Protein AF-A0A7S2XG65-F1 (afdb_monomer_lite)

Foldseek 3Di:
DDDDDDDDCDVVVDCVVVVPPADLVNVLVVCCDPPNVDHSVVLVVLVVVQVVVVVVVCVVVVVVVCVVPDDDPPPDDWDKDWDWDQDPNSHIDTPDIDTD

Structure (mmCIF, N/CA/C/O backbone):
data_AF-A0A7S2XG65-F1
#
_entry.id   AF-A0A7S2XG65-F1
#
loop_
_atom_site.group_PDB
_atom_site.id
_atom_site.type_symbol
_atom_site.label_atom_id
_atom_site.label_alt_id
_atom_site.label_comp_id
_atom_site.label_asym_id
_atom_site.label_entity_id
_atom_site.label_seq_id
_atom_site.pdbx_PDB_ins_code
_atom_site.Cartn_x
_atom_site.Cartn_y
_atom_site.Cartn_z
_atom_site.occupancy
_atom_site.B_iso_or_equiv
_atom_site.auth_seq_id
_atom_site.auth_comp_id
_atom_site.auth_asym_id
_atom_site.auth_atom_id
_atom_site.pdbx_PDB_model_num
ATOM 1 N N . PHE A 1 1 ? -30.204 -1.059 -10.608 1.00 38.59 1 PHE A N 1
ATOM 2 C CA . PHE A 1 1 ? -29.196 -1.905 -9.940 1.00 38.59 1 PHE A CA 1
ATOM 3 C C . PHE A 1 1 ? -28.565 -1.087 -8.827 1.00 38.59 1 PHE A C 1
ATOM 5 O O . PHE A 1 1 ? -28.314 0.080 -9.075 1.00 38.59 1 PHE A O 1
ATOM 12 N N . LEU A 1 2 ? -28.327 -1.700 -7.661 1.00 45.59 2 LEU A N 1
ATOM 13 C CA . LEU A 1 2 ? -27.707 -1.144 -6.438 1.00 45.59 2 LEU A CA 1
ATOM 14 C C . LEU A 1 2 ? -28.693 -0.635 -5.371 1.00 45.59 2 LEU A C 1
ATOM 16 O O . LEU A 1 2 ? -28.824 0.552 -5.104 1.00 45.59 2 LEU A O 1
ATOM 20 N N . GLY A 1 3 ? -29.353 -1.602 -4.730 1.00 47.50 3 GLY A N 1
ATOM 21 C CA . GLY A 1 3 ? -29.788 -1.503 -3.341 1.00 47.50 3 GLY A CA 1
ATOM 22 C C . GLY A 1 3 ? -28.873 -2.380 -2.483 1.00 47.50 3 GLY A C 1
ATOM 23 O O . GLY A 1 3 ? -28.858 -3.595 -2.677 1.00 47.50 3 GLY A O 1
ATOM 24 N N . LYS A 1 4 ? -28.073 -1.735 -1.628 1.00 46.50 4 LYS A N 1
ATOM 25 C CA . LYS A 1 4 ? -27.334 -2.180 -0.424 1.00 46.50 4 LYS A CA 1
ATOM 26 C C . LYS A 1 4 ? -26.232 -1.144 -0.176 1.00 46.50 4 LYS A C 1
ATOM 28 O O . LYS A 1 4 ? -25.727 -0.567 -1.129 1.00 46.50 4 LYS A O 1
ATOM 33 N N . ASP A 1 5 ? -25.919 -0.867 1.081 1.00 59.06 5 ASP A N 1
ATOM 34 C CA . ASP A 1 5 ? -25.043 0.222 1.528 1.00 59.06 5 ASP A CA 1
ATOM 35 C C . ASP A 1 5 ? -23.592 0.088 1.020 1.00 59.06 5 ASP A C 1
ATOM 37 O O . ASP A 1 5 ? -22.721 -0.445 1.706 1.00 59.06 5 ASP A O 1
ATOM 41 N N . TYR A 1 6 ? -23.308 0.560 -0.195 1.00 57.59 6 TYR A N 1
ATOM 42 C CA . TYR A 1 6 ? -21.938 0.683 -0.692 1.00 57.59 6 TYR A CA 1
ATOM 43 C C . TYR A 1 6 ? -21.306 1.938 -0.087 1.00 57.59 6 TYR A C 1
ATOM 45 O O . TYR A 1 6 ? -21.737 3.058 -0.359 1.00 57.59 6 TYR A O 1
ATOM 53 N N . ILE A 1 7 ? -20.285 1.748 0.747 1.00 71.19 7 ILE A N 1
ATOM 54 C CA . ILE A 1 7 ? -19.480 2.843 1.289 1.00 71.19 7 ILE A CA 1
ATOM 55 C C . ILE A 1 7 ? -18.281 3.025 0.361 1.00 71.19 7 ILE A C 1
ATOM 57 O O . ILE A 1 7 ? -17.353 2.221 0.379 1.00 71.19 7 ILE A O 1
ATOM 61 N N . LEU A 1 8 ? -18.318 4.077 -0.455 1.00 73.12 8 LEU A N 1
ATOM 62 C CA . LEU A 1 8 ? -17.162 4.562 -1.204 1.00 73.12 8 LEU A CA 1
ATOM 63 C C . LEU A 1 8 ? -16.457 5.622 -0.354 1.00 73.12 8 LEU A C 1
ATOM 65 O O . LEU A 1 8 ? -17.106 6.560 0.106 1.00 73.12 8 LEU A O 1
ATOM 69 N N . THR A 1 9 ? -15.160 5.447 -0.107 1.00 76.56 9 THR A N 1
ATOM 70 C CA . THR A 1 9 ? -14.371 6.329 0.773 1.00 76.56 9 THR A CA 1
ATOM 71 C C . THR A 1 9 ? -13.594 7.405 0.031 1.00 76.56 9 THR A C 1
ATOM 73 O O . THR A 1 9 ? -13.000 8.258 0.685 1.00 76.56 9 THR A O 1
ATOM 76 N N . ASP A 1 10 ? -13.614 7.378 -1.300 1.00 76.44 10 ASP A N 1
ATOM 77 C CA . ASP A 1 10 ? -13.021 8.413 -2.139 1.00 76.44 10 ASP A CA 1
ATOM 78 C C . ASP A 1 10 ? -13.622 9.785 -1.779 1.00 76.44 10 ASP A C 1
ATOM 80 O O . ASP A 1 10 ? -14.846 9.942 -1.641 1.00 76.44 10 ASP A O 1
ATOM 84 N N . TYR A 1 11 ? -12.745 10.769 -1.586 1.00 72.00 11 TYR A N 1
ATOM 85 C CA . TYR A 1 11 ? -13.096 12.130 -1.202 1.00 72.00 11 TYR A CA 1
ATOM 86 C C . TYR A 1 11 ? -13.808 12.912 -2.312 1.00 72.00 11 TYR A C 1
ATOM 88 O O . TYR A 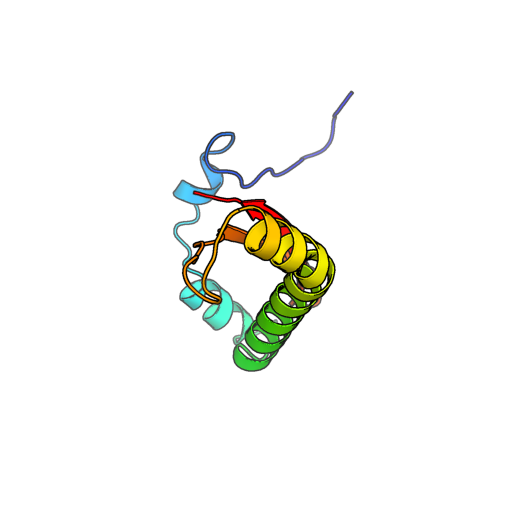1 11 ? -14.511 13.877 -2.004 1.00 72.00 11 TYR A O 1
ATOM 96 N N . PHE A 1 12 ? -13.649 12.531 -3.585 1.00 70.44 12 PHE A N 1
ATOM 97 C CA . PHE A 1 12 ? -14.390 13.134 -4.696 1.00 70.44 12 PHE A CA 1
ATOM 98 C C . PHE A 1 12 ? -15.875 12.775 -4.640 1.00 70.44 12 PHE A C 1
ATOM 100 O O . PHE A 1 12 ? -16.729 13.609 -4.942 1.00 70.44 12 PHE A O 1
ATOM 107 N N . PHE A 1 13 ? -16.187 11.544 -4.232 1.00 67.12 13 PHE A N 1
ATOM 108 C CA . PHE A 1 13 ? -17.550 11.009 -4.243 1.00 67.12 13 PHE A CA 1
ATOM 109 C C . PHE A 1 13 ? -18.221 11.018 -2.868 1.00 67.12 13 PHE A C 1
ATOM 111 O O . PHE A 1 13 ? -19.447 10.918 -2.782 1.00 67.12 13 PHE A O 1
ATOM 118 N N . SER A 1 14 ? -17.450 11.140 -1.785 1.00 67.94 14 SER A N 1
ATOM 119 C CA . SER A 1 14 ? -17.975 11.121 -0.424 1.00 67.94 14 SER A CA 1
ATOM 120 C C . SER A 1 14 ? -17.305 12.158 0.480 1.00 67.94 14 SER A C 1
ATOM 122 O O . SER A 1 14 ? -16.094 12.354 0.474 1.00 67.94 14 SER A O 1
ATOM 124 N N . LEU A 1 15 ? -18.097 12.773 1.363 1.00 64.06 15 LEU A N 1
ATOM 125 C CA . LEU A 1 15 ? -17.561 13.566 2.477 1.00 64.06 15 LEU A CA 1
ATOM 126 C C . LEU A 1 15 ? -17.108 12.685 3.650 1.00 64.06 15 LEU A C 1
ATOM 128 O O . LEU A 1 15 ? -16.591 13.199 4.638 1.00 64.06 15 LEU A O 1
ATOM 132 N N . LYS A 1 16 ? -17.260 11.358 3.545 1.00 65.19 16 LYS A N 1
ATOM 133 C CA . LYS A 1 16 ? -16.988 10.424 4.642 1.00 65.19 16 LYS A CA 1
ATOM 134 C C . LYS A 1 16 ? -15.545 10.542 5.118 1.00 65.19 16 LYS A C 1
ATOM 136 O O . LYS A 1 16 ? -15.309 10.560 6.318 1.00 65.19 16 LYS A O 1
ATOM 141 N N . GLN A 1 17 ? -14.590 10.720 4.210 1.00 61.66 17 GLN A N 1
ATOM 142 C CA . GLN A 1 17 ? -13.188 10.911 4.585 1.00 61.66 17 GLN A CA 1
ATOM 143 C C . GLN A 1 17 ? -12.937 12.230 5.348 1.00 61.66 17 GLN A C 1
ATOM 145 O O . GLN A 1 17 ? -12.049 12.283 6.193 1.00 61.66 17 GLN A O 1
ATOM 150 N N . ARG A 1 18 ? -13.741 13.282 5.110 1.00 60.47 18 ARG A N 1
ATOM 151 C CA . ARG A 1 18 ? -13.686 14.545 5.876 1.00 60.47 18 ARG A CA 1
ATOM 152 C C . ARG A 1 18 ? -14.305 14.401 7.263 1.00 60.47 18 ARG A C 1
ATOM 154 O O . ARG A 1 18 ? -13.766 14.942 8.225 1.00 60.47 18 ARG A O 1
ATOM 161 N N . ASP A 1 19 ? -15.403 13.658 7.362 1.00 62.00 19 ASP A N 1
ATOM 162 C CA . ASP A 1 19 ? -16.086 13.397 8.633 1.00 62.00 19 ASP A CA 1
ATOM 163 C C . ASP A 1 19 ? -15.248 12.474 9.536 1.00 62.00 19 ASP A C 1
ATOM 165 O O . ASP A 1 19 ? -15.180 12.654 10.753 1.00 62.00 19 ASP A O 1
ATOM 169 N N . TYR A 1 20 ? -14.545 11.509 8.936 1.00 59.41 20 TYR A N 1
ATOM 170 C CA . TYR A 1 20 ? -13.600 10.627 9.611 1.00 59.41 20 TYR A CA 1
ATOM 171 C C . TYR A 1 20 ? -12.184 11.206 9.546 1.00 59.41 20 TYR A C 1
ATOM 173 O O . TYR A 1 20 ? -11.308 10.654 8.887 1.00 59.41 20 TYR A O 1
ATOM 181 N N . ALA A 1 21 ? -11.928 12.284 10.295 1.00 59.62 21 ALA A N 1
ATOM 182 C CA . ALA A 1 21 ? -10.596 12.876 10.493 1.00 59.62 21 ALA A CA 1
ATOM 183 C C . ALA A 1 21 ? -9.650 11.971 11.329 1.00 59.62 21 ALA A C 1
ATOM 185 O O . ALA A 1 21 ? -9.088 12.356 12.368 1.00 59.62 21 ALA A O 1
ATOM 186 N N . THR A 1 22 ? -9.491 10.726 10.887 1.00 69.12 22 THR A N 1
ATOM 187 C CA . THR A 1 22 ? -8.642 9.701 11.483 1.00 69.12 22 THR A CA 1
ATOM 188 C C . THR A 1 22 ? -7.426 9.524 10.592 1.00 69.12 22 THR A C 1
ATOM 190 O O . THR A 1 22 ? -7.528 9.058 9.465 1.00 69.12 22 THR A O 1
ATOM 193 N N . THR A 1 23 ? -6.259 9.908 11.100 1.00 79.31 23 THR A N 1
ATOM 194 C CA . THR A 1 23 ? -4.991 9.631 10.424 1.00 79.31 23 THR A CA 1
ATOM 195 C C . THR A 1 23 ? -4.658 8.145 10.528 1.00 79.31 23 THR A C 1
ATOM 197 O O . THR A 1 23 ? -5.103 7.475 11.466 1.00 79.31 23 THR A O 1
ATOM 200 N N . SER A 1 24 ? -3.811 7.640 9.629 1.00 79.12 24 SER A N 1
ATOM 201 C CA . SER A 1 24 ? -3.261 6.278 9.714 1.00 79.12 24 SER A CA 1
ATOM 202 C C . SER A 1 24 ? -2.693 5.978 11.108 1.00 79.12 24 SER A C 1
ATOM 204 O O . SER A 1 24 ? -3.012 4.950 11.696 1.00 79.12 24 SER A O 1
ATOM 206 N N . ALA A 1 25 ? -1.976 6.927 11.718 1.00 82.50 25 ALA A N 1
ATOM 207 C CA . ALA A 1 25 ? -1.459 6.795 13.082 1.00 82.50 25 ALA A CA 1
ATOM 208 C C . ALA A 1 25 ? -2.559 6.601 14.146 1.00 82.50 25 ALA A C 1
ATOM 210 O O . ALA A 1 25 ? -2.412 5.783 15.056 1.00 82.50 25 ALA A O 1
ATOM 211 N N . LYS A 1 26 ? -3.682 7.328 14.047 1.00 87.50 26 LYS A N 1
ATOM 212 C CA . LYS A 1 26 ? -4.821 7.158 14.967 1.00 87.50 26 LYS A CA 1
ATOM 213 C C . LYS A 1 26 ? -5.517 5.812 14.752 1.00 87.50 26 LYS A C 1
ATOM 215 O O . LYS A 1 26 ? -5.888 5.173 15.735 1.00 87.50 26 LYS A O 1
ATOM 220 N N . LEU A 1 27 ? -5.671 5.382 13.497 1.00 87.44 27 LEU A N 1
ATOM 221 C CA . LEU A 1 27 ? -6.245 4.080 13.151 1.00 87.44 27 LEU A CA 1
ATOM 222 C C . LEU A 1 27 ? -5.387 2.940 13.708 1.00 87.44 27 LEU A C 1
ATOM 224 O O . LEU A 1 27 ? -5.892 2.106 14.453 1.00 87.44 27 LEU A O 1
ATOM 228 N N . LEU A 1 28 ? -4.086 2.947 13.423 1.00 88.94 28 LEU A N 1
ATOM 229 C CA . LEU A 1 28 ? -3.149 1.927 13.894 1.00 88.94 28 LEU A CA 1
ATOM 230 C C . LEU A 1 28 ? -3.107 1.860 15.425 1.00 88.94 28 LEU A C 1
ATOM 232 O O . LEU A 1 28 ? -3.207 0.778 16.001 1.00 88.94 28 LEU A O 1
ATOM 236 N N . LYS A 1 29 ? -3.089 3.015 16.103 1.00 90.81 29 LYS A N 1
ATOM 237 C CA . LYS A 1 29 ? -3.216 3.075 17.566 1.00 90.81 29 LYS A CA 1
ATOM 238 C C . LYS A 1 29 ? -4.541 2.490 18.065 1.00 90.81 29 LYS A C 1
ATOM 240 O O . LYS A 1 29 ? -4.591 1.922 19.150 1.00 90.81 29 LYS A O 1
ATOM 245 N N . ARG A 1 30 ? -5.642 2.637 17.323 1.00 90.31 30 ARG A N 1
ATOM 246 C CA . ARG A 1 30 ? -6.928 2.043 17.717 1.00 90.31 30 ARG A CA 1
ATOM 247 C C . ARG A 1 30 ? -6.915 0.523 17.569 1.00 90.31 30 ARG A C 1
ATOM 249 O O . ARG A 1 30 ? -7.467 -0.148 18.440 1.00 90.31 30 ARG A O 1
ATOM 256 N N . LEU A 1 31 ? -6.291 0.015 16.508 1.00 90.81 31 LEU A N 1
ATOM 257 C CA . LEU A 1 31 ? -6.131 -1.417 16.237 1.00 90.81 31 LEU A CA 1
ATOM 258 C C . LEU A 1 31 ? -5.193 -2.103 17.243 1.00 90.81 31 LEU A C 1
ATOM 260 O O . LEU A 1 31 ? -5.369 -3.284 17.527 1.00 90.81 31 LEU A O 1
ATOM 264 N N . SER A 1 32 ? -4.260 -1.367 17.851 1.00 94.19 32 SER A N 1
ATOM 265 C CA . SER A 1 32 ? -3.406 -1.904 18.919 1.00 94.19 32 SER A CA 1
ATOM 266 C C . SER A 1 32 ? -4.095 -2.026 20.279 1.00 94.19 32 SER A C 1
ATOM 268 O O . SER A 1 32 ? -3.532 -2.601 21.208 1.00 94.19 32 SER A O 1
ATOM 270 N N . LEU A 1 33 ? -5.298 -1.471 20.431 1.00 95.38 33 LEU A N 1
ATOM 271 C CA . LEU A 1 33 ? -6.067 -1.511 21.673 1.00 95.38 33 LEU A CA 1
ATOM 272 C C . LEU A 1 33 ? -7.160 -2.594 21.613 1.00 95.38 33 LEU A C 1
ATOM 274 O O . LEU A 1 33 ? -7.579 -2.995 20.523 1.00 95.38 33 LEU A O 1
ATOM 278 N N . PRO A 1 34 ? -7.693 -3.036 22.767 1.00 93.75 34 PRO A N 1
ATOM 279 C CA . PRO A 1 34 ? -8.833 -3.946 22.799 1.00 93.75 34 PRO A CA 1
ATOM 280 C C . PRO A 1 34 ? -10.051 -3.414 22.017 1.00 93.75 34 PRO A C 1
ATOM 282 O O . PRO A 1 34 ? -10.310 -2.198 22.008 1.00 93.75 34 PRO A O 1
ATOM 285 N N . PRO A 1 35 ? -10.829 -4.298 21.365 1.00 91.94 35 PRO A N 1
ATOM 286 C CA . PRO A 1 35 ? -10.712 -5.764 21.368 1.00 91.94 35 PRO A CA 1
ATOM 287 C C . PRO A 1 35 ? -9.753 -6.341 20.306 1.00 91.94 35 PRO A C 1
ATOM 289 O O . PRO A 1 35 ? -9.658 -7.556 20.188 1.00 91.94 35 PRO A O 1
ATOM 292 N N . TYR A 1 36 ? -9.090 -5.500 19.507 1.00 91.88 36 TYR A N 1
ATOM 293 C CA . TYR A 1 36 ? -8.326 -5.950 18.340 1.00 91.88 36 TYR A CA 1
ATOM 294 C C . TYR A 1 36 ? -6.942 -6.488 18.713 1.00 91.88 36 TYR A C 1
ATOM 296 O O . TYR A 1 36 ? -6.550 -7.539 18.216 1.00 91.88 36 TYR A O 1
ATOM 304 N N . ASN A 1 37 ? -6.220 -5.789 19.599 1.00 94.19 37 ASN A N 1
ATOM 305 C CA . ASN A 1 37 ? -4.898 -6.204 20.093 1.00 94.19 37 ASN A CA 1
ATOM 306 C C . ASN A 1 37 ? -3.894 -6.561 18.971 1.00 94.19 37 ASN A C 1
ATOM 308 O O . ASN A 1 37 ? -3.064 -7.456 19.128 1.00 94.19 37 ASN A O 1
ATOM 312 N N . LEU A 1 38 ? -3.968 -5.859 17.840 1.00 94.88 38 LEU A N 1
ATOM 313 C CA . LEU A 1 38 ? -3.116 -6.097 16.677 1.00 94.88 38 LEU A CA 1
ATOM 314 C C . LEU A 1 38 ? -1.794 -5.335 16.794 1.00 94.88 38 LEU A C 1
ATOM 316 O O . LEU A 1 38 ? -1.725 -4.291 17.437 1.00 94.88 38 LEU A O 1
ATOM 320 N N . SER A 1 39 ? -0.746 -5.830 16.135 1.00 95.25 39 SER A N 1
ATOM 321 C CA . SER A 1 39 ? 0.541 -5.133 16.057 1.00 95.25 39 SER A CA 1
ATOM 322 C C . SER A 1 39 ? 0.530 -4.108 14.914 1.00 95.25 39 SER A C 1
ATOM 324 O O . SER A 1 39 ? 0.424 -4.519 13.756 1.00 95.25 39 SER A O 1
ATOM 326 N N . PRO A 1 40 ? 0.664 -2.794 15.194 1.00 93.94 40 PRO A N 1
ATOM 327 C CA . PRO A 1 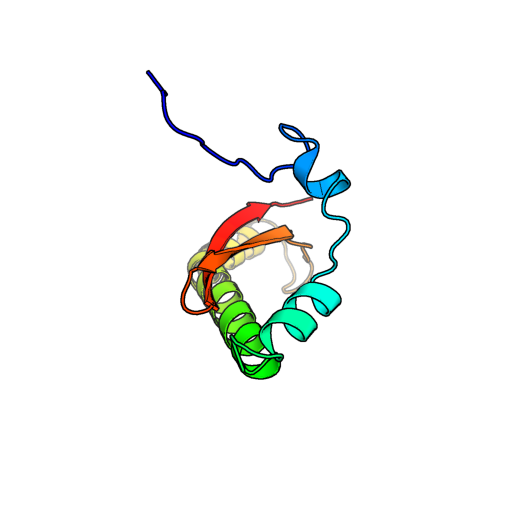40 ? 0.808 -1.775 14.155 1.00 93.94 40 PRO A CA 1
ATOM 328 C C . PRO A 1 40 ? 1.977 -2.043 13.211 1.00 93.94 40 PRO A C 1
ATOM 330 O O . PRO A 1 40 ? 1.824 -1.887 12.003 1.00 93.94 40 PRO A O 1
ATOM 333 N N . ASP A 1 41 ? 3.107 -2.496 13.758 1.00 95.06 41 ASP A N 1
ATOM 334 C CA . ASP A 1 41 ? 4.324 -2.758 12.988 1.00 95.06 41 ASP A CA 1
ATOM 335 C C . ASP A 1 41 ? 4.092 -3.886 11.980 1.00 95.06 41 ASP A C 1
ATOM 337 O O . ASP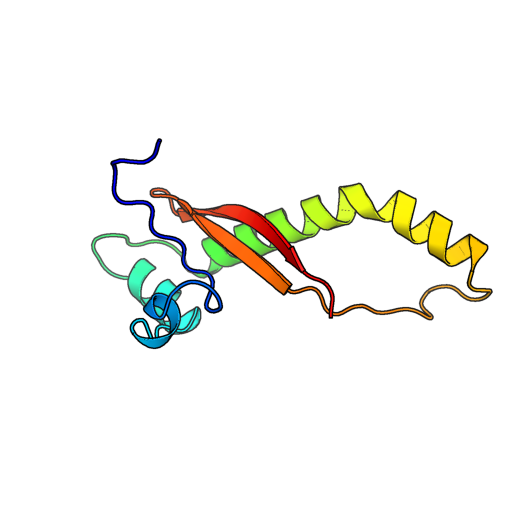 A 1 41 ? 4.463 -3.767 10.817 1.00 95.06 41 ASP A O 1
ATOM 341 N N . LYS A 1 42 ? 3.384 -4.947 12.395 1.00 96.06 42 LYS A N 1
ATOM 342 C CA . LYS A 1 42 ? 3.035 -6.064 11.506 1.00 96.06 42 LYS A CA 1
ATOM 343 C C . LYS A 1 42 ? 2.124 -5.617 10.362 1.00 96.06 42 LYS A C 1
ATOM 345 O O . LYS A 1 42 ? 2.332 -6.047 9.229 1.00 96.06 42 LYS A O 1
ATOM 350 N N . ILE A 1 43 ? 1.126 -4.778 10.661 1.00 95.50 43 ILE A N 1
ATOM 351 C CA . ILE A 1 43 ? 0.203 -4.238 9.652 1.00 95.50 43 ILE A CA 1
ATOM 352 C C . ILE A 1 43 ? 0.982 -3.398 8.639 1.00 95.50 43 ILE A C 1
ATOM 354 O O . ILE A 1 43 ? 0.759 -3.529 7.439 1.00 95.50 43 ILE A O 1
ATOM 358 N N . TRP A 1 44 ? 1.904 -2.557 9.109 1.00 95.50 44 TRP A N 1
ATOM 359 C CA . TRP A 1 44 ? 2.702 -1.711 8.228 1.00 95.50 44 TRP A CA 1
ATOM 360 C C . TRP A 1 44 ? 3.664 -2.524 7.356 1.00 95.50 44 TRP A C 1
ATOM 362 O O . TRP A 1 44 ? 3.710 -2.313 6.149 1.00 95.50 44 TRP A O 1
ATOM 372 N N . GLU A 1 45 ? 4.316 -3.538 7.928 1.00 97.62 45 GLU A N 1
ATOM 373 C CA . GLU A 1 45 ? 5.136 -4.499 7.182 1.00 97.62 45 GLU A CA 1
ATOM 374 C C . GLU A 1 45 ? 4.327 -5.202 6.074 1.00 97.62 45 GLU A C 1
ATOM 376 O O . GLU A 1 45 ? 4.797 -5.353 4.946 1.00 97.62 45 GLU A O 1
ATOM 381 N N . ASP A 1 46 ? 3.085 -5.609 6.361 1.00 97.81 46 ASP A N 1
ATOM 382 C CA . ASP A 1 46 ? 2.225 -6.248 5.359 1.00 97.81 46 ASP A CA 1
ATOM 383 C C . ASP A 1 46 ? 1.795 -5.272 4.252 1.00 97.81 46 ASP A C 1
ATOM 385 O O . ASP A 1 46 ? 1.663 -5.677 3.092 1.00 97.81 46 ASP A O 1
ATOM 389 N N . ILE A 1 47 ? 1.598 -3.991 4.584 1.00 96.88 47 ILE A N 1
ATOM 390 C CA . ILE A 1 47 ? 1.294 -2.929 3.614 1.00 96.88 47 ILE A CA 1
ATOM 391 C C . ILE A 1 47 ? 2.494 -2.698 2.693 1.00 96.88 47 ILE A C 1
ATOM 393 O O . ILE A 1 47 ? 2.340 -2.727 1.470 1.00 96.88 47 ILE A O 1
ATOM 397 N N . GLU A 1 48 ? 3.691 -2.545 3.258 1.00 97.31 48 GLU A N 1
ATOM 398 C CA . GLU A 1 48 ? 4.938 -2.389 2.503 1.00 97.31 48 GLU A CA 1
ATOM 399 C C . GLU A 1 48 ? 5.179 -3.591 1.582 1.00 97.31 48 GLU A C 1
ATOM 401 O O . GLU A 1 48 ? 5.507 -3.427 0.404 1.00 97.31 48 GLU A O 1
ATOM 406 N N . ALA A 1 49 ? 4.924 -4.809 2.067 1.00 98.12 49 ALA A N 1
ATOM 407 C CA . ALA A 1 49 ? 5.031 -6.018 1.261 1.00 98.12 49 ALA A CA 1
ATOM 408 C C . ALA A 1 49 ? 4.019 -6.051 0.102 1.00 98.12 49 ALA A C 1
ATOM 410 O O . ALA A 1 49 ? 4.350 -6.524 -0.990 1.00 98.12 49 ALA A O 1
ATOM 411 N N . ALA A 1 50 ? 2.788 -5.575 0.310 1.00 97.50 50 ALA A N 1
ATOM 412 C CA . ALA A 1 50 ? 1.779 -5.484 -0.744 1.00 97.50 50 ALA A CA 1
ATOM 413 C C . ALA A 1 50 ? 2.165 -4.445 -1.813 1.00 97.50 50 ALA A C 1
ATOM 415 O O . ALA A 1 50 ? 2.068 -4.724 -3.013 1.00 97.50 50 ALA A O 1
ATOM 416 N N . MET A 1 51 ? 2.677 -3.285 -1.390 1.00 97.31 51 MET A N 1
ATOM 417 C CA . MET A 1 51 ? 3.192 -2.245 -2.284 1.00 97.31 51 MET A CA 1
ATOM 418 C C . MET A 1 51 ? 4.387 -2.745 -3.104 1.00 97.31 51 MET A C 1
ATOM 420 O O . MET A 1 51 ? 4.371 -2.659 -4.331 1.00 97.31 51 MET A O 1
ATOM 424 N N . ALA A 1 52 ? 5.390 -3.341 -2.453 1.00 97.31 52 ALA A N 1
ATOM 425 C CA . ALA A 1 52 ? 6.591 -3.844 -3.115 1.00 97.31 52 ALA A CA 1
ATOM 426 C C . ALA A 1 52 ? 6.265 -4.906 -4.175 1.00 97.31 52 ALA A C 1
ATOM 428 O O . ALA A 1 52 ? 6.786 -4.852 -5.287 1.00 97.31 52 ALA A O 1
ATOM 429 N N . LYS A 1 53 ? 5.355 -5.843 -3.872 1.00 97.25 53 LYS A N 1
ATOM 430 C CA . LYS A 1 53 ? 4.895 -6.853 -4.842 1.00 97.25 53 LYS A CA 1
ATOM 431 C C . LYS A 1 53 ? 4.173 -6.223 -6.032 1.00 97.25 53 LYS A C 1
ATOM 433 O O . LYS A 1 53 ? 4.359 -6.684 -7.154 1.00 97.25 53 LYS A O 1
ATOM 438 N N . SER A 1 54 ? 3.383 -5.177 -5.796 1.00 95.88 54 SER A N 1
ATOM 439 C CA . SER A 1 54 ? 2.678 -4.454 -6.861 1.00 95.88 54 SER A CA 1
ATOM 440 C C . SER A 1 54 ? 3.664 -3.768 -7.812 1.00 95.88 54 SER A C 1
ATOM 442 O O . SER A 1 54 ? 3.541 -3.901 -9.028 1.00 95.88 54 SER A O 1
ATOM 444 N N . LEU A 1 55 ? 4.697 -3.118 -7.266 1.00 95.44 55 LEU A N 1
ATOM 445 C CA . LEU A 1 55 ? 5.764 -2.492 -8.053 1.00 95.44 55 LEU A CA 1
ATOM 446 C C . LEU A 1 55 ? 6.630 -3.517 -8.785 1.00 95.44 55 LEU A C 1
ATOM 448 O O . LEU A 1 55 ? 6.979 -3.307 -9.943 1.00 95.44 55 LEU A O 1
ATOM 452 N N . LEU A 1 56 ? 6.940 -4.651 -8.151 1.00 96.31 56 LEU A N 1
ATOM 453 C CA . LEU A 1 56 ? 7.7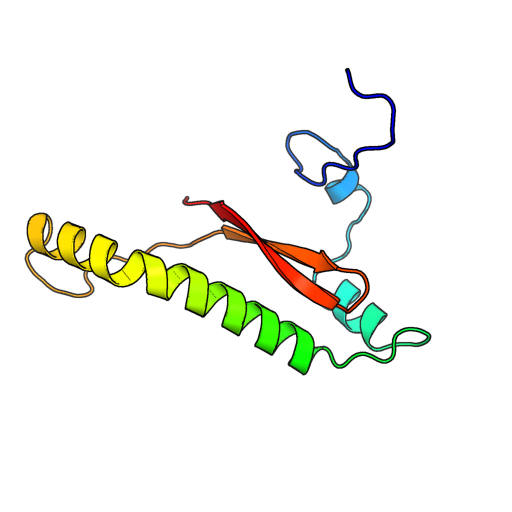71 -5.697 -8.748 1.00 96.31 56 LEU A CA 1
ATOM 454 C C . LEU A 1 56 ? 7.169 -6.239 -10.052 1.00 96.31 56 LEU A C 1
ATOM 456 O O . LEU A 1 56 ? 7.899 -6.495 -11.005 1.00 96.31 56 LEU A O 1
ATOM 460 N N . VAL A 1 57 ? 5.841 -6.372 -10.115 1.00 94.75 57 VAL A N 1
ATOM 461 C CA . VAL A 1 57 ? 5.132 -6.799 -11.333 1.00 94.75 57 VAL A CA 1
ATOM 462 C C . VAL A 1 57 ? 5.251 -5.757 -12.455 1.00 94.75 57 VAL A C 1
ATOM 464 O O . VAL A 1 57 ? 5.301 -6.125 -13.628 1.00 94.75 57 VAL A O 1
ATOM 467 N N . ALA A 1 58 ? 5.326 -4.466 -12.120 1.00 92.38 58 ALA A N 1
ATOM 468 C CA . ALA A 1 58 ? 5.456 -3.376 -13.088 1.00 92.38 58 ALA A CA 1
ATOM 469 C C . ALA A 1 58 ? 6.914 -3.070 -13.488 1.00 92.38 58 ALA A C 1
ATOM 471 O O . ALA A 1 58 ? 7.145 -2.510 -14.562 1.00 92.38 58 ALA A O 1
ATOM 472 N N . ALA A 1 59 ? 7.888 -3.462 -12.661 1.00 91.69 59 ALA A N 1
ATOM 473 C CA . ALA A 1 59 ? 9.284 -3.039 -12.756 1.00 91.69 59 ALA A CA 1
ATOM 474 C C . ALA A 1 59 ? 9.930 -3.309 -14.126 1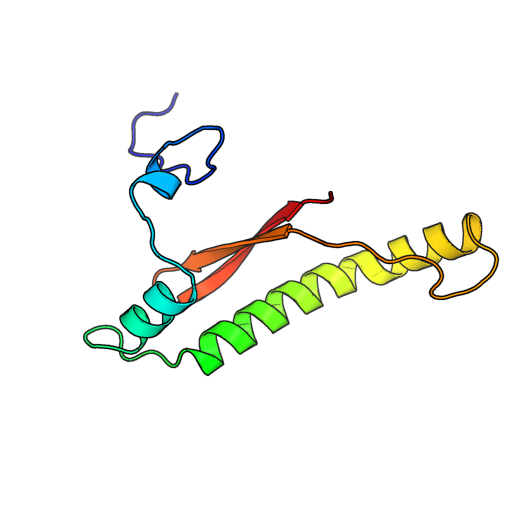.00 91.69 59 ALA A C 1
ATOM 476 O O . ALA A 1 59 ? 10.532 -2.407 -14.700 1.00 91.69 59 ALA A O 1
ATOM 477 N N . ASP A 1 60 ? 9.770 -4.512 -14.691 1.00 93.00 60 ASP A N 1
ATOM 478 C CA . ASP A 1 60 ? 10.356 -4.852 -16.002 1.00 93.00 60 ASP A CA 1
ATOM 479 C C . ASP A 1 60 ? 9.793 -3.973 -17.130 1.00 93.00 60 ASP A C 1
ATOM 481 O O . ASP A 1 60 ? 10.528 -3.509 -18.005 1.00 93.00 60 ASP A O 1
ATOM 485 N N . ARG A 1 61 ? 8.485 -3.690 -17.095 1.00 92.06 61 ARG A N 1
ATOM 486 C CA . ARG A 1 61 ? 7.852 -2.814 -18.084 1.00 92.06 61 ARG A CA 1
ATOM 487 C C . ARG A 1 61 ? 8.363 -1.384 -17.946 1.00 92.06 61 ARG A C 1
ATOM 489 O O . ARG A 1 61 ? 8.690 -0.771 -18.958 1.00 92.06 61 ARG A O 1
ATOM 496 N N . MET A 1 62 ? 8.442 -0.876 -16.718 1.00 90.25 62 MET A N 1
ATOM 497 C CA . MET A 1 62 ? 8.937 0.473 -16.437 1.00 90.25 62 MET A CA 1
ATOM 498 C C . MET A 1 62 ? 10.395 0.633 -16.883 1.00 90.25 62 MET A C 1
ATOM 500 O O . MET A 1 62 ? 10.695 1.568 -17.619 1.00 90.25 62 MET A O 1
ATOM 504 N N . ALA A 1 63 ? 11.265 -0.326 -16.555 1.00 88.50 63 ALA A N 1
ATOM 505 C CA . ALA A 1 63 ? 12.673 -0.309 -16.954 1.00 88.50 63 ALA A CA 1
ATOM 506 C C . ALA A 1 63 ? 12.848 -0.308 -18.483 1.00 88.50 63 ALA A C 1
ATOM 508 O O . ALA A 1 63 ? 13.672 0.424 -19.026 1.00 88.50 63 ALA A O 1
ATOM 509 N N . LYS A 1 64 ? 12.031 -1.081 -19.213 1.00 90.00 64 LYS A N 1
ATOM 510 C CA . LYS A 1 64 ? 12.041 -1.063 -20.687 1.00 90.00 64 LYS A CA 1
ATOM 511 C C . LYS A 1 64 ? 11.610 0.287 -21.258 1.00 90.00 64 LYS A C 1
ATOM 513 O O . LYS A 1 64 ? 12.183 0.727 -22.251 1.00 90.00 64 LYS A O 1
ATOM 518 N N . GLN A 1 65 ? 10.606 0.928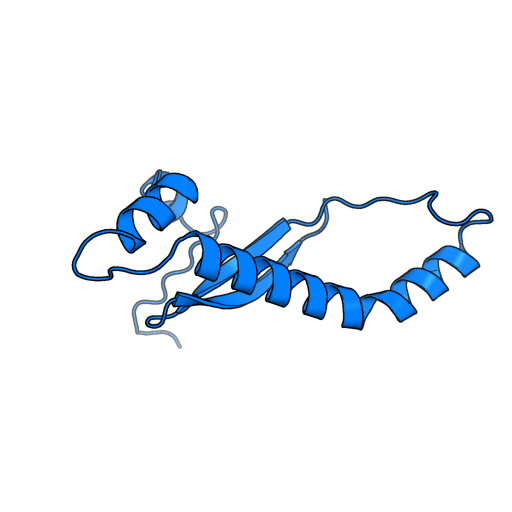 -20.662 1.00 87.44 65 GLN A N 1
ATOM 519 C CA . GLN A 1 65 ? 10.147 2.254 -21.090 1.00 87.44 65 GLN A CA 1
ATOM 520 C C . GLN A 1 65 ? 11.191 3.339 -20.791 1.00 87.44 65 GLN A C 1
ATOM 522 O O . GLN A 1 65 ? 11.414 4.211 -21.635 1.00 87.44 65 GLN A O 1
ATOM 527 N N . GLU A 1 66 ? 11.863 3.252 -19.640 1.00 87.69 66 GLU A N 1
ATOM 528 C CA . GLU A 1 66 ? 12.981 4.123 -19.266 1.00 87.69 66 GLU A CA 1
ATOM 529 C C . GLU A 1 66 ? 14.125 3.990 -20.276 1.00 87.69 66 GLU A C 1
ATOM 531 O O . GLU A 1 66 ? 14.482 4.977 -20.911 1.00 87.69 66 GLU A O 1
ATOM 536 N N . ALA A 1 67 ? 14.609 2.771 -20.533 1.00 86.06 67 ALA A N 1
ATOM 537 C CA . ALA A 1 67 ? 15.721 2.524 -21.455 1.00 86.06 67 ALA A CA 1
ATOM 538 C C . ALA A 1 67 ? 15.447 2.982 -22.901 1.00 86.06 67 ALA A C 1
ATOM 540 O O . ALA A 1 67 ? 16.374 3.287 -23.649 1.00 86.06 67 ALA A O 1
ATOM 541 N N . GLN A 1 68 ? 14.177 3.025 -23.319 1.00 87.25 68 GLN A N 1
ATOM 542 C CA . GLN A 1 68 ? 13.784 3.541 -24.636 1.00 87.25 68 GLN A CA 1
ATOM 543 C C . GLN A 1 68 ? 13.760 5.070 -24.704 1.00 87.25 68 GLN A C 1
ATOM 545 O O . GLN A 1 68 ? 13.925 5.634 -25.785 1.00 87.25 68 GLN A O 1
ATOM 550 N N . SER A 1 69 ? 13.521 5.736 -23.576 1.00 83.19 69 SER A N 1
ATOM 551 C CA . SER A 1 69 ? 13.215 7.169 -23.534 1.00 83.19 69 SER A CA 1
ATOM 552 C C . SER A 1 69 ? 14.332 7.999 -22.899 1.00 83.19 69 SER A C 1
ATOM 554 O O . SER A 1 69 ? 14.355 9.218 -23.054 1.00 83.19 69 SER A O 1
ATOM 556 N N . ILE A 1 70 ? 15.247 7.359 -22.166 1.00 80.75 70 ILE A N 1
ATOM 557 C CA . ILE A 1 70 ? 16.194 8.005 -21.259 1.00 80.75 70 ILE A CA 1
ATOM 558 C C . ILE A 1 70 ? 17.559 7.334 -21.387 1.00 80.75 70 ILE A C 1
ATOM 560 O O . ILE A 1 70 ? 17.679 6.116 -21.433 1.00 80.75 70 ILE A O 1
ATOM 564 N N . THR A 1 71 ? 18.608 8.151 -21.476 1.00 75.50 71 THR A N 1
ATOM 565 C CA . THR A 1 71 ? 19.975 7.683 -21.758 1.00 75.50 71 THR A CA 1
ATOM 566 C C . THR A 1 71 ? 20.751 7.248 -20.510 1.00 75.50 71 THR A C 1
ATOM 568 O O . THR A 1 71 ? 21.814 6.653 -20.653 1.00 75.50 71 THR A O 1
ATOM 571 N N . HIS A 1 72 ? 20.274 7.594 -19.309 1.00 77.56 72 HIS A N 1
ATOM 572 C CA . HIS A 1 72 ? 20.960 7.354 -18.035 1.00 77.56 72 HIS A CA 1
ATOM 573 C C . HIS A 1 72 ? 19.978 6.782 -17.006 1.00 77.56 72 HIS A C 1
ATOM 575 O O . HIS A 1 72 ? 18.958 7.415 -16.720 1.00 77.56 72 HIS A O 1
ATOM 581 N N . ASP A 1 73 ? 20.321 5.634 -16.425 1.00 72.38 73 ASP A N 1
ATOM 582 C CA . ASP A 1 73 ? 19.521 4.965 -15.395 1.00 72.38 73 ASP A CA 1
ATOM 583 C C . ASP A 1 73 ? 19.309 5.854 -14.162 1.00 72.38 73 ASP A C 1
ATOM 585 O O . ASP A 1 73 ? 20.217 6.566 -13.720 1.00 72.38 73 ASP A O 1
ATOM 589 N N . GLY A 1 74 ? 18.111 5.787 -13.577 1.00 73.75 74 GLY A N 1
ATOM 590 C CA . GLY A 1 74 ? 17.796 6.477 -12.323 1.00 73.75 74 GLY A CA 1
ATOM 591 C C . GLY A 1 74 ? 17.548 7.976 -12.487 1.00 73.75 74 GLY A C 1
ATOM 592 O O . GLY A 1 74 ? 17.572 8.722 -11.508 1.00 73.75 74 GLY A O 1
ATOM 593 N N . SER A 1 75 ? 17.291 8.430 -13.715 1.00 84.75 75 SER A N 1
ATOM 594 C CA . SER A 1 75 ? 16.953 9.832 -13.996 1.00 84.75 75 SER A CA 1
ATOM 595 C C . SER A 1 75 ? 15.470 10.153 -13.757 1.00 84.75 75 SER A C 1
ATOM 597 O O . SER A 1 75 ? 15.064 11.305 -13.906 1.00 84.75 75 SER A O 1
ATOM 599 N N . VAL A 1 76 ? 14.656 9.151 -13.400 1.00 86.56 76 VAL A N 1
ATOM 600 C CA . VAL A 1 76 ? 13.210 9.278 -13.165 1.00 86.56 76 VAL A CA 1
ATOM 601 C C . VAL A 1 76 ? 12.869 8.891 -11.739 1.00 86.56 76 VAL A C 1
ATOM 603 O O . VAL A 1 76 ? 13.381 7.914 -11.198 1.00 86.56 76 VAL A O 1
ATOM 606 N N . TYR A 1 77 ? 11.944 9.639 -11.156 1.00 89.00 77 TYR A N 1
ATOM 607 C CA . TYR A 1 77 ? 11.246 9.259 -9.941 1.00 89.00 77 TYR A CA 1
ATOM 608 C C . TYR A 1 77 ? 9.763 9.575 -10.106 1.00 89.00 77 TYR A C 1
ATOM 610 O O . TYR A 1 77 ? 9.387 10.462 -10.872 1.00 89.00 77 TYR A O 1
ATOM 618 N N . GLU A 1 78 ? 8.927 8.862 -9.362 1.00 89.25 78 GLU A N 1
ATOM 619 C CA . GLU A 1 78 ? 7.491 9.098 -9.328 1.00 89.25 78 GLU A CA 1
ATOM 620 C C . GLU A 1 78 ? 6.979 8.919 -7.901 1.00 89.25 78 GLU A C 1
ATOM 622 O O . GLU A 1 78 ? 7.398 8.009 -7.181 1.00 89.25 78 GLU A O 1
ATOM 627 N N . VAL A 1 79 ? 6.087 9.813 -7.479 1.00 93.00 79 VAL A N 1
ATOM 628 C CA . VAL A 1 79 ? 5.391 9.695 -6.198 1.00 93.00 79 VAL A CA 1
ATOM 629 C C . VAL A 1 79 ? 4.045 9.041 -6.466 1.00 93.00 79 VAL A C 1
ATOM 631 O O . VAL A 1 79 ? 3.195 9.613 -7.146 1.00 93.00 79 VAL A O 1
ATOM 634 N N . LEU A 1 80 ? 3.869 7.838 -5.923 1.00 94.38 80 LEU A N 1
ATOM 635 C CA . LEU A 1 80 ? 2.667 7.035 -6.109 1.00 94.38 80 LEU A CA 1
ATOM 636 C C . LEU A 1 80 ? 1.762 7.123 -4.879 1.00 94.38 80 LEU A C 1
ATOM 638 O O . LEU A 1 80 ? 2.211 6.930 -3.747 1.00 94.38 80 LEU A O 1
ATOM 642 N N . GLY A 1 81 ? 0.476 7.373 -5.111 1.00 93.44 81 GLY A N 1
ATOM 643 C CA . GLY A 1 81 ? -0.572 7.284 -4.101 1.00 93.44 81 GLY A CA 1
ATOM 644 C C . GLY A 1 81 ? -1.170 5.883 -4.087 1.00 93.44 81 GLY A C 1
ATOM 645 O O . GLY A 1 81 ? -1.846 5.500 -5.035 1.00 93.44 81 GLY A O 1
ATOM 646 N N . PHE A 1 82 ? -0.917 5.112 -3.031 1.00 94.88 82 PHE A N 1
ATOM 647 C CA . PHE A 1 82 ? -1.539 3.801 -2.847 1.00 94.88 82 PHE A CA 1
ATOM 648 C C . PHE A 1 82 ? -2.775 3.909 -1.963 1.00 94.88 82 PHE A C 1
ATOM 650 O O . PHE A 1 82 ? -2.671 4.282 -0.791 1.00 94.88 82 PHE A O 1
ATOM 657 N N . ASP A 1 83 ? -3.904 3.453 -2.489 1.00 92.81 83 ASP A N 1
ATOM 658 C CA . ASP A 1 83 ? -5.113 3.266 -1.700 1.00 92.81 83 ASP A CA 1
ATOM 659 C C . ASP A 1 83 ? -5.163 1.825 -1.205 1.00 92.81 83 ASP A C 1
ATOM 661 O O . ASP A 1 83 ? -5.265 0.864 -1.977 1.00 92.81 83 ASP A O 1
ATOM 665 N N . ILE A 1 84 ? -5.065 1.676 0.116 1.00 93.50 84 ILE A N 1
ATOM 666 C CA . ILE A 1 84 ? -5.007 0.381 0.788 1.00 93.50 84 ILE A CA 1
ATOM 667 C C . ILE A 1 84 ? -6.229 0.196 1.680 1.00 93.50 84 ILE A C 1
ATOM 669 O O . ILE A 1 84 ? -6.507 1.009 2.564 1.00 93.50 84 ILE A O 1
ATOM 673 N N . LEU A 1 85 ? -6.909 -0.934 1.501 1.00 93.19 85 LEU A N 1
ATOM 674 C CA . LEU A 1 85 ? -7.994 -1.379 2.364 1.00 93.19 85 LEU A CA 1
ATOM 675 C C . LEU A 1 85 ? -7.493 -2.460 3.322 1.00 93.19 85 LEU A C 1
ATOM 677 O O . LEU A 1 85 ? -6.905 -3.451 2.893 1.00 93.19 85 LEU A O 1
ATOM 681 N N . LEU A 1 86 ? -7.775 -2.301 4.614 1.00 92.88 86 LEU A N 1
ATOM 682 C CA . LEU A 1 86 ? -7.605 -3.367 5.602 1.00 92.88 86 LEU A CA 1
ATOM 683 C C . LEU A 1 86 ? -8.917 -4.141 5.739 1.00 92.88 86 LEU A C 1
ATOM 685 O O . LEU A 1 86 ? -9.964 -3.542 5.989 1.00 92.88 86 LEU A O 1
ATOM 689 N N . ASP A 1 87 ? -8.864 -5.463 5.587 1.00 93.06 87 ASP A N 1
ATOM 690 C CA . ASP A 1 87 ? -10.030 -6.313 5.834 1.00 93.06 87 ASP A CA 1
ATOM 691 C C . ASP A 1 87 ? -10.270 -6.564 7.336 1.00 93.06 87 ASP A C 1
ATOM 693 O O . ASP A 1 87 ? -9.570 -6.044 8.209 1.00 93.06 87 ASP A O 1
ATOM 697 N N . SER A 1 88 ? -11.277 -7.379 7.662 1.00 90.75 88 SER A N 1
ATOM 698 C CA . SER A 1 88 ? -11.629 -7.708 9.050 1.00 90.75 88 SER A CA 1
ATOM 699 C C . SER A 1 88 ? -10.519 -8.424 9.831 1.00 90.75 88 SER A C 1
ATOM 701 O O . SER A 1 88 ? -10.582 -8.468 11.055 1.00 90.75 88 SER A O 1
ATOM 703 N N . ASN A 1 89 ? -9.522 -8.986 9.143 1.00 90.69 89 ASN A N 1
ATOM 704 C CA . ASN A 1 89 ? -8.350 -9.636 9.730 1.00 90.69 89 ASN A CA 1
ATOM 705 C C . ASN A 1 89 ? -7.110 -8.726 9.694 1.00 90.69 89 ASN A C 1
ATOM 707 O O . ASN A 1 89 ? -5.999 -9.200 9.919 1.00 90.69 89 ASN A O 1
ATOM 711 N N . ALA A 1 90 ? -7.293 -7.438 9.382 1.00 92.12 90 ALA A N 1
ATOM 712 C CA . ALA A 1 90 ? -6.237 -6.455 9.158 1.00 92.12 90 ALA A CA 1
ATOM 713 C C . ALA A 1 90 ? -5.238 -6.835 8.055 1.00 92.12 90 ALA A C 1
ATOM 715 O O . ALA A 1 90 ? -4.119 -6.324 8.030 1.00 92.12 90 ALA A O 1
ATOM 716 N N . LYS A 1 91 ? -5.645 -7.690 7.109 1.00 95.25 91 LYS A N 1
ATOM 717 C CA . LYS A 1 91 ? -4.846 -7.956 5.916 1.00 95.25 91 LYS A CA 1
ATOM 718 C C . LYS A 1 91 ? -5.019 -6.795 4.925 1.00 95.25 91 LYS A C 1
ATOM 720 O O . LYS A 1 91 ? -6.162 -6.417 4.648 1.00 95.25 91 LYS A O 1
ATOM 725 N N . PRO A 1 92 ? -3.925 -6.251 4.365 1.00 96.56 92 PRO A N 1
ATOM 726 C CA . PRO A 1 92 ? -3.993 -5.176 3.389 1.00 96.56 92 PRO A CA 1
ATOM 727 C C . PRO A 1 92 ? -4.310 -5.678 1.979 1.00 96.56 92 PRO A C 1
ATOM 729 O O . PRO A 1 92 ? -3.796 -6.702 1.520 1.00 96.56 92 PRO A O 1
ATOM 732 N N . TRP A 1 93 ? -5.128 -4.897 1.281 1.00 96.50 93 TRP A N 1
ATOM 733 C CA . TRP A 1 93 ? -5.515 -5.079 -0.110 1.00 96.50 93 TRP A CA 1
ATOM 734 C C . TRP A 1 93 ? -5.264 -3.780 -0.873 1.00 96.50 93 TRP A C 1
ATOM 736 O O . TRP A 1 93 ? -5.776 -2.725 -0.494 1.00 96.50 93 TRP A O 1
ATOM 746 N N . VAL A 1 94 ? -4.476 -3.859 -1.945 1.00 96.31 94 VAL A N 1
ATOM 747 C CA . VAL A 1 94 ? -4.249 -2.728 -2.854 1.00 96.31 94 VAL A CA 1
ATOM 748 C C . VAL A 1 94 ? -5.512 -2.523 -3.685 1.00 96.31 94 VAL A C 1
ATOM 750 O O . VAL A 1 94 ? -5.931 -3.442 -4.389 1.00 96.31 94 VAL A O 1
ATOM 753 N N . CYS A 1 95 ? -6.125 -1.346 -3.573 1.00 94.62 95 CYS A N 1
ATOM 754 C CA . CYS A 1 95 ? -7.337 -0.985 -4.309 1.00 94.62 95 CYS A CA 1
ATOM 755 C C . CYS A 1 95 ? -6.985 -0.277 -5.616 1.00 94.62 95 CYS A C 1
ATOM 757 O O . CYS A 1 95 ? -7.446 -0.679 -6.681 1.00 94.62 95 CYS A O 1
ATOM 759 N N . GLU A 1 96 ? -6.123 0.732 -5.527 1.00 93.81 96 GLU A N 1
ATOM 760 C CA . GLU A 1 96 ? -5.620 1.486 -6.670 1.00 93.81 96 GLU A CA 1
ATOM 761 C C . GLU A 1 96 ? -4.218 2.041 -6.401 1.00 93.81 96 GLU A C 1
ATOM 763 O O . GLU A 1 96 ? -3.761 2.130 -5.257 1.00 93.81 96 GLU A O 1
ATOM 768 N N . VAL A 1 97 ? -3.530 2.370 -7.494 1.00 94.56 97 VAL A N 1
ATOM 769 C CA . VAL A 1 97 ? -2.233 3.045 -7.498 1.00 94.56 97 VAL A CA 1
ATOM 770 C C . VAL A 1 97 ? -2.371 4.261 -8.400 1.00 94.56 97 VAL A C 1
ATOM 772 O O . VAL A 1 97 ? -2.549 4.119 -9.609 1.00 94.56 97 VAL A O 1
ATOM 775 N N . ASN A 1 98 ? -2.305 5.440 -7.797 1.00 92.06 98 ASN A N 1
ATOM 776 C CA . ASN A 1 98 ? -2.475 6.721 -8.460 1.00 92.06 98 ASN A CA 1
ATOM 777 C C . ASN A 1 98 ? -1.124 7.387 -8.714 1.00 92.06 98 ASN A C 1
ATOM 779 O O . ASN A 1 98 ? -0.225 7.351 -7.871 1.00 92.06 98 ASN A O 1
ATOM 783 N N . THR A 1 99 ? -1.010 8.025 -9.869 1.00 89.00 99 THR A N 1
ATOM 784 C CA . THR A 1 99 ? 0.136 8.839 -10.282 1.00 89.00 99 THR A CA 1
ATOM 785 C C . THR A 1 99 ? -0.204 10.323 -10.113 1.00 89.00 99 THR A C 1
ATOM 787 O O . THR A 1 99 ? -1.384 10.680 -10.138 1.00 89.00 99 THR A O 1
ATOM 790 N N . THR A 1 100 ? 0.803 11.182 -9.921 1.00 64.62 100 THR A N 1
ATOM 791 C CA . THR A 1 100 ? 0.606 12.645 -9.777 1.00 64.62 100 THR A CA 1
ATOM 792 C C . THR A 1 100 ? 0.477 13.343 -11.127 1.00 64.62 100 THR A C 1
ATOM 794 O O . THR A 1 100 ? 1.209 12.948 -12.060 1.00 64.62 100 THR A O 1
#

Organism: NCBI:txid641309

InterPro domains:
  IPR004344 Tubulin-tyrosine ligase/Tubulin polyglutamylase [PF03133] (38-99)
  IPR004344 Tubulin-tyrosine ligase/Tubulin polyglutamylase [PS51221] (1-100)

Sequence (100 aa):
FLGKDYILTDYFFSLKQRDYATTSAKLLKRLSLPPYNLSPDKIWEDIEAAMAKSLLVAADRMAKQEAQSITHDGSVYEVLGFDILLDSNAKPWVCEVNTT

pLDDT: mean 84.62, std 13.98, range [38.59, 98.12]

Secondary structure (DSSP, 8-state):
---S------TTT-SHHHH----HHHHHHHHTSTTT---HHHHHHHHHHHHHHHHHHHHHHHHHHHHHH-SSTT-----EEEEEEE-TT--EEEEEEEE-

Radius of gyration: 17.69 Å; chains: 1; bounding box: 51×24×47 Å